Protein AF-A0A7C3WMR8-F1 (afdb_monomer_lite)

Secondary structure (DSSP, 8-state):
-IIIII----SSHHHHHHHHHHTTSS-HHHHHHHTTTHHHHHHHHH-TTT--HHHHHHHHHHHHHHHHHHHHHHHTT-

InterPro domains:
  IPR008201 Ribonuclease HepT-like [PF01934] (10-72)
  IPR037038 tRNA nuclease HepT-like superfamily [G3DSA:1.20.120.580] (1-78)
  IPR052379 Type VII TA system RNase [PTHR33397] (8-74)

Radius of gyration: 13.73 Å; chains: 1; bounding box: 31×24×34 Å

pLDDT: mean 80.73, std 10.54, range [53.91, 93.5]

Structure (mmCIF, N/CA/C/O backbone):
data_AF-A0A7C3WMR8-F1
#
_entry.id   AF-A0A7C3WMR8-F1
#
loop_
_atom_site.group_PDB
_atom_site.id
_atom_site.type_symbol
_atom_site.label_atom_id
_atom_site.label_alt_id
_atom_site.label_comp_id
_atom_site.label_asym_id
_atom_site.label_entity_id
_atom_site.label_seq_id
_atom_site.pdbx_PDB_ins_code
_atom_site.Cartn_x
_atom_site.Cartn_y
_atom_site.Cartn_z
_atom_site.occupancy
_atom_site.B_iso_or_equiv
_atom_site.auth_seq_id
_atom_site.auth_comp_id
_atom_site.auth_asym_id
_atom_site.auth_atom_id
_atom_site.pdbx_PDB_model_num
ATOM 1 N N . MET A 1 1 ? -5.656 -11.926 8.689 1.00 77.06 1 MET A N 1
ATOM 2 C CA . MET A 1 1 ? -6.740 -10.940 8.479 1.00 77.06 1 MET A CA 1
ATOM 3 C C . MET A 1 1 ? -7.649 -11.351 7.329 1.00 77.06 1 MET A C 1
ATOM 5 O O . MET A 1 1 ? -8.641 -11.991 7.624 1.00 77.06 1 MET A O 1
ATOM 9 N N . LEU A 1 2 ? -7.334 -11.112 6.045 1.00 83.62 2 LEU A N 1
ATOM 10 C CA . LEU A 1 2 ? -8.264 -11.439 4.939 1.00 83.62 2 LEU A CA 1
ATOM 11 C C . LEU A 1 2 ? -8.684 -12.918 4.885 1.00 83.62 2 LEU A C 1
ATOM 13 O O . LEU A 1 2 ? -9.870 -13.221 4.983 1.00 83.62 2 LEU A O 1
ATOM 17 N N . ALA A 1 3 ? -7.729 -13.848 4.822 1.00 85.00 3 ALA A N 1
ATOM 18 C CA . ALA A 1 3 ? -8.051 -15.277 4.790 1.00 85.00 3 ALA A CA 1
ATOM 19 C C . ALA A 1 3 ? -8.673 -15.773 6.111 1.00 85.00 3 ALA A C 1
ATOM 21 O O . ALA A 1 3 ? -9.635 -16.532 6.105 1.00 85.00 3 ALA A O 1
ATOM 22 N N . SER A 1 4 ? -8.148 -15.317 7.253 1.00 84.50 4 SER A N 1
ATOM 23 C CA . SER A 1 4 ? -8.544 -15.817 8.576 1.00 84.50 4 SER A CA 1
ATOM 24 C C . SER A 1 4 ? -9.885 -15.271 9.081 1.00 84.50 4 SER A C 1
ATOM 26 O O . SER A 1 4 ? -10.612 -16.000 9.743 1.00 84.50 4 SER A O 1
ATOM 28 N N . GLN A 1 5 ? -10.213 -14.008 8.793 1.00 85.62 5 GLN A N 1
ATOM 29 C CA . GLN A 1 5 ? -11.434 -13.341 9.271 1.00 85.62 5 GLN A CA 1
ATOM 30 C C . GLN A 1 5 ? -12.511 -13.241 8.186 1.00 85.62 5 GLN A C 1
ATOM 32 O O . GLN A 1 5 ? -13.692 -13.279 8.509 1.00 85.62 5 GLN A O 1
ATOM 37 N N . TYR A 1 6 ? -12.123 -13.139 6.911 1.00 86.19 6 TYR A N 1
ATOM 38 C CA . TYR A 1 6 ? -13.059 -12.879 5.811 1.00 86.19 6 TYR A CA 1
ATOM 39 C C . TYR A 1 6 ? -13.125 -14.007 4.772 1.00 86.19 6 TYR A C 1
ATOM 41 O O . TYR A 1 6 ? -13.989 -13.964 3.904 1.00 86.19 6 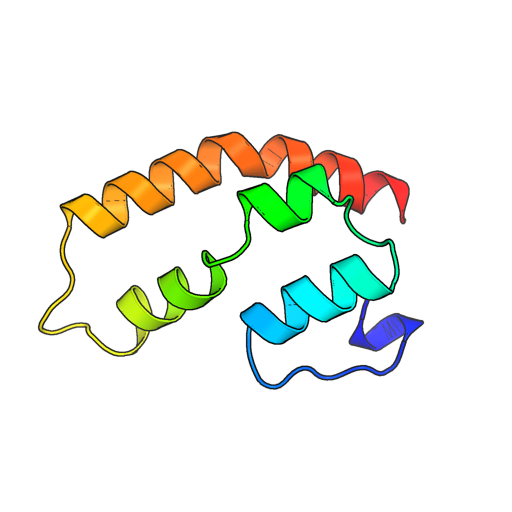TYR A O 1
ATOM 49 N N . ARG A 1 7 ? -12.242 -15.017 4.852 1.00 90.50 7 ARG A N 1
ATOM 50 C CA . ARG A 1 7 ?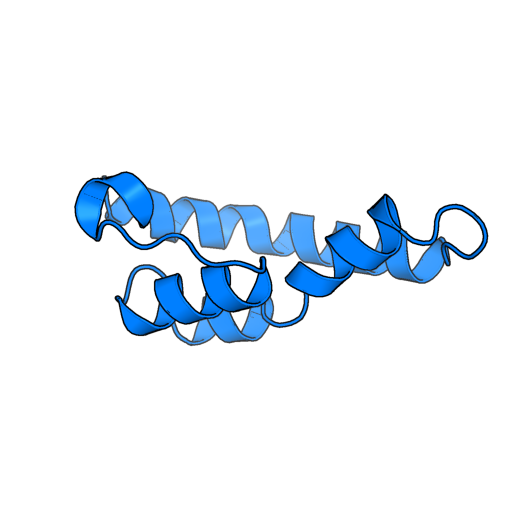 -12.088 -16.095 3.853 1.00 90.50 7 ARG A CA 1
ATOM 51 C C . ARG A 1 7 ? -11.942 -15.587 2.410 1.00 90.50 7 ARG A C 1
ATOM 53 O O . ARG A 1 7 ? -12.404 -16.228 1.471 1.00 90.50 7 ARG A O 1
ATOM 60 N N . ILE A 1 8 ? -11.292 -14.436 2.247 1.00 90.94 8 ILE A N 1
ATOM 61 C CA . ILE A 1 8 ? -11.001 -13.830 0.943 1.00 90.94 8 ILE A CA 1
ATOM 62 C C . ILE A 1 8 ? -9.577 -14.202 0.524 1.00 90.94 8 ILE A C 1
ATOM 64 O O . ILE A 1 8 ? -8.643 -14.081 1.324 1.00 90.94 8 ILE A O 1
ATOM 68 N N . TYR A 1 9 ? -9.425 -14.607 -0.737 1.00 88.00 9 TYR A N 1
ATOM 69 C CA . TYR A 1 9 ? -8.162 -15.010 -1.356 1.00 88.00 9 TYR A CA 1
ATOM 70 C C . TYR A 1 9 ? -7.962 -14.210 -2.649 1.00 88.00 9 TYR A C 1
ATOM 72 O O . TYR A 1 9 ? -8.406 -14.651 -3.704 1.00 88.00 9 TYR A O 1
ATOM 80 N N . PRO A 1 10 ? -7.379 -13.003 -2.569 1.00 86.94 10 PRO A N 1
ATOM 81 C CA . PRO A 1 10 ? -7.190 -12.154 -3.740 1.00 86.94 10 PRO A CA 1
ATOM 82 C C . PRO A 1 10 ? -6.110 -12.715 -4.672 1.00 86.94 10 PRO A C 1
ATOM 84 O O . PRO A 1 10 ? -5.077 -13.194 -4.200 1.00 86.94 10 PRO A O 1
ATOM 87 N N . ASP A 1 11 ? -6.323 -12.593 -5.982 1.00 82.44 11 ASP A N 1
ATOM 88 C CA . ASP A 1 11 ? -5.408 -13.120 -7.005 1.00 82.44 11 ASP A CA 1
ATOM 89 C C . ASP A 1 11 ? -4.161 -12.246 -7.199 1.00 82.44 11 ASP A C 1
ATOM 91 O O . ASP A 1 11 ? -3.096 -12.732 -7.591 1.00 82.44 11 ASP A O 1
ATOM 95 N N . THR A 1 12 ? -4.267 -10.945 -6.911 1.00 81.50 12 THR A N 1
ATOM 96 C CA . THR A 1 12 ? -3.157 -9.996 -7.046 1.00 81.50 12 THR A CA 1
ATOM 97 C C . THR A 1 12 ? -2.901 -9.216 -5.761 1.00 81.50 12 THR A C 1
ATOM 99 O O . THR A 1 12 ? -3.781 -9.025 -4.924 1.00 81.50 12 THR A O 1
ATOM 102 N N . TYR A 1 13 ? -1.680 -8.691 -5.614 1.00 81.88 13 TYR A N 1
ATOM 103 C CA . TYR A 1 13 ? -1.357 -7.775 -4.515 1.00 81.88 13 TYR A CA 1
ATOM 104 C C . TYR A 1 13 ? -2.220 -6.511 -4.535 1.00 81.88 13 TYR A C 1
ATOM 106 O O . TYR A 1 13 ? -2.554 -5.985 -3.478 1.00 81.88 13 TYR A O 1
ATOM 114 N N . GLU A 1 14 ? -2.601 -6.029 -5.718 1.00 84.12 14 GLU A N 1
ATOM 115 C CA . GLU A 1 14 ? -3.469 -4.858 -5.824 1.00 84.12 14 GLU A CA 1
ATOM 116 C C . GLU A 1 14 ? -4.882 -5.177 -5.310 1.00 84.12 14 GLU A C 1
ATOM 118 O O . GLU A 1 14 ? -5.487 -4.358 -4.615 1.00 84.12 14 GLU A O 1
ATOM 123 N N . ASP A 1 15 ? -5.363 -6.400 -5.555 1.00 87.94 15 ASP A N 1
ATOM 124 C CA . ASP A 1 15 ? -6.627 -6.885 -4.999 1.00 87.94 15 ASP A CA 1
ATOM 125 C C . ASP A 1 15 ? -6.542 -7.066 -3.480 1.00 87.94 15 ASP A C 1
ATOM 127 O O . ASP A 1 15 ? -7.483 -6.709 -2.779 1.00 87.94 15 ASP A O 1
ATOM 131 N N . VAL A 1 16 ? -5.401 -7.511 -2.936 1.00 88.38 16 VAL A N 1
ATOM 132 C CA . VAL A 1 16 ? -5.178 -7.529 -1.475 1.00 88.38 16 VAL A CA 1
ATOM 133 C C . VAL A 1 16 ? -5.374 -6.136 -0.881 1.00 88.38 16 VAL A C 1
ATOM 135 O O . VAL A 1 16 ? -6.123 -5.984 0.084 1.00 88.38 16 VAL A O 1
ATOM 138 N N . LEU A 1 17 ? -4.745 -5.111 -1.461 1.00 88.94 17 LEU A N 1
ATOM 139 C CA . LEU A 1 17 ? -4.866 -3.733 -0.975 1.00 88.94 17 LEU A CA 1
ATOM 140 C C . LEU A 1 17 ? -6.305 -3.220 -1.079 1.00 88.94 17 LEU A C 1
ATOM 142 O O . LEU A 1 17 ? -6.806 -2.578 -0.154 1.00 88.94 17 LEU A O 1
ATOM 146 N N . LYS A 1 18 ? -6.979 -3.523 -2.192 1.00 91.25 18 LYS A N 1
ATOM 147 C CA . LYS A 1 18 ? -8.377 -3.152 -2.426 1.00 91.25 18 LYS A CA 1
ATOM 148 C C . LYS A 1 18 ? -9.315 -3.803 -1.407 1.00 91.25 18 LYS A C 1
ATOM 150 O O . LYS A 1 18 ? -10.182 -3.117 -0.872 1.00 91.25 18 LYS A O 1
ATOM 155 N N . GLU A 1 19 ? -9.130 -5.086 -1.110 1.00 93.00 19 GLU A N 1
ATOM 156 C CA . GLU A 1 19 ? -9.939 -5.814 -0.127 1.00 93.00 19 GLU A CA 1
ATOM 157 C C . GLU A 1 19 ? -9.652 -5.361 1.306 1.00 93.00 19 GLU A C 1
ATOM 159 O O . GLU A 1 19 ? -10.568 -5.212 2.110 1.00 93.00 19 GLU A O 1
ATOM 164 N N . MET A 1 20 ? -8.397 -5.062 1.643 1.00 90.19 20 MET A N 1
ATOM 165 C CA . MET A 1 20 ? -8.077 -4.481 2.950 1.00 90.19 20 MET A CA 1
ATOM 166 C C . MET A 1 20 ? -8.763 -3.125 3.144 1.00 90.19 20 MET A C 1
ATOM 168 O O . MET A 1 20 ? -9.326 -2.868 4.208 1.00 90.19 20 MET A O 1
ATOM 172 N N . PHE A 1 21 ? -8.767 -2.278 2.115 1.00 92.19 21 PHE A N 1
ATOM 173 C CA . PHE A 1 21 ? -9.469 -0.999 2.160 1.00 92.19 21 PHE A CA 1
ATOM 174 C C . PHE A 1 21 ? -10.995 -1.176 2.241 1.00 92.19 21 PHE A C 1
ATOM 176 O O . PHE A 1 21 ? -11.636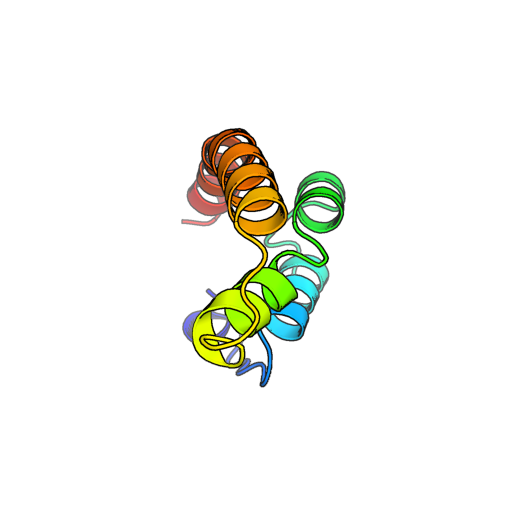 -0.564 3.092 1.00 92.19 21 PHE A O 1
ATOM 183 N N . SER A 1 22 ? -11.581 -2.059 1.421 1.00 93.50 22 SER A N 1
ATOM 184 C CA . SER A 1 22 ? -13.036 -2.300 1.396 1.00 93.50 22 SER A CA 1
ATOM 185 C C . SER A 1 22 ? -13.579 -2.812 2.736 1.00 93.50 22 SER A C 1
ATOM 187 O O . SER A 1 22 ? -14.724 -2.534 3.094 1.00 93.50 22 SER A O 1
ATOM 189 N N . LYS A 1 23 ? -12.750 -3.537 3.497 1.00 91.06 23 LYS A N 1
ATOM 190 C CA . LYS A 1 23 ? -13.065 -4.049 4.838 1.00 91.06 23 LYS A CA 1
ATOM 191 C C . LYS A 1 23 ? -12.689 -3.094 5.974 1.00 91.06 23 LYS A C 1
ATOM 193 O O . LYS A 1 23 ? -12.856 -3.461 7.133 1.00 91.06 23 LYS A O 1
ATOM 198 N N . GLY A 1 24 ? -12.174 -1.901 5.670 1.00 89.25 24 GLY A N 1
ATOM 199 C CA . GLY A 1 24 ? -11.757 -0.917 6.675 1.00 89.25 24 GLY A CA 1
ATOM 200 C C . GLY A 1 24 ? -10.536 -1.338 7.499 1.00 89.25 24 GLY A C 1
ATOM 201 O O . GLY A 1 24 ? -10.302 -0.785 8.568 1.00 89.25 24 GLY A O 1
ATOM 202 N N . ILE A 1 25 ? -9.761 -2.317 7.017 1.00 89.25 25 ILE A N 1
ATOM 203 C CA . ILE A 1 25 ? -8.517 -2.783 7.655 1.00 89.25 25 ILE A CA 1
ATOM 204 C C . ILE A 1 25 ? -7.423 -1.716 7.518 1.00 89.25 25 ILE A C 1
ATOM 206 O O . ILE A 1 25 ? -6.570 -1.580 8.387 1.00 89.25 25 ILE A O 1
ATOM 210 N N . ILE A 1 26 ? -7.446 -0.955 6.425 1.00 90.12 26 ILE A N 1
ATOM 211 C CA . ILE A 1 26 ? -6.563 0.194 6.210 1.00 90.12 26 ILE A CA 1
ATOM 212 C C . ILE A 1 26 ? -7.387 1.429 5.869 1.00 90.12 26 ILE A C 1
ATOM 214 O O . ILE A 1 26 ? -8.441 1.324 5.234 1.00 90.12 26 ILE A O 1
ATOM 218 N N . SER A 1 27 ? -6.905 2.602 6.268 1.00 91.19 27 SER A N 1
ATOM 219 C CA . SER A 1 27 ? -7.570 3.864 5.932 1.00 91.19 27 SER A CA 1
ATOM 220 C C . SER A 1 27 ? -7.419 4.224 4.452 1.00 91.19 27 SER A C 1
ATOM 222 O O . SER A 1 27 ? -6.541 3.730 3.741 1.00 91.19 27 SER A O 1
ATOM 224 N N . GLN A 1 28 ? -8.251 5.161 3.986 1.00 92.50 28 GLN A N 1
ATOM 225 C CA . GLN A 1 28 ? -8.104 5.773 2.661 1.00 92.50 28 GLN A CA 1
ATOM 226 C C . GLN A 1 28 ? -6.719 6.413 2.479 1.00 92.50 28 GLN A C 1
ATOM 228 O O . GLN A 1 28 ? -6.165 6.357 1.380 1.00 92.50 28 GLN A O 1
ATOM 233 N N . GLU A 1 29 ? -6.158 7.015 3.533 1.00 90.38 29 GLU A N 1
ATOM 234 C CA . GLU A 1 29 ? -4.834 7.639 3.491 1.00 90.38 29 GLU A CA 1
ATOM 235 C C . GLU A 1 29 ? -3.758 6.591 3.187 1.00 90.38 29 GLU A C 1
ATOM 237 O O . GLU A 1 29 ? -3.020 6.729 2.207 1.00 90.38 29 GLU A O 1
ATOM 242 N N . ILE A 1 30 ? -3.730 5.503 3.962 1.00 88.62 30 ILE A N 1
ATOM 243 C CA . ILE A 1 30 ? -2.783 4.403 3.763 1.00 88.62 30 ILE A CA 1
ATOM 244 C C . ILE A 1 30 ? -2.995 3.738 2.410 1.00 88.62 30 ILE A C 1
ATOM 246 O O . ILE A 1 30 ? -2.032 3.605 1.654 1.00 88.62 30 ILE A O 1
ATOM 250 N N . TYR A 1 31 ? -4.241 3.407 2.057 1.00 90.19 31 TYR A N 1
ATOM 251 C CA . TYR A 1 31 ? -4.567 2.810 0.764 1.00 90.19 31 TYR A CA 1
ATOM 252 C C . TYR A 1 31 ? -4.049 3.664 -0.396 1.00 90.19 31 TYR A C 1
ATOM 254 O O . TYR A 1 31 ? -3.388 3.144 -1.288 1.00 90.19 31 TYR A O 1
ATOM 262 N N . THR A 1 32 ? -4.260 4.982 -0.361 1.00 88.88 32 THR A N 1
ATOM 263 C CA . THR A 1 32 ? -3.802 5.893 -1.424 1.00 88.88 32 THR A CA 1
ATOM 264 C C . THR A 1 32 ? -2.278 5.931 -1.529 1.00 88.88 32 THR A C 1
ATOM 266 O O . THR A 1 32 ? -1.740 5.948 -2.638 1.00 88.88 32 THR A O 1
ATOM 269 N N . LYS A 1 33 ? -1.565 5.916 -0.397 1.00 86.00 33 LYS A N 1
ATOM 270 C CA . LYS A 1 33 ? -0.098 5.955 -0.390 1.00 86.00 33 LYS A CA 1
ATOM 271 C C . LYS A 1 33 ? 0.528 4.656 -0.928 1.00 86.00 33 LYS A C 1
ATOM 273 O O . LYS A 1 33 ? 1.544 4.740 -1.630 1.00 86.00 33 LYS A O 1
ATOM 278 N N . ILE A 1 34 ? -0.066 3.491 -0.639 1.00 84.06 34 ILE A N 1
ATOM 279 C CA . ILE A 1 34 ? 0.461 2.171 -1.049 1.00 84.06 34 ILE A CA 1
ATOM 280 C C . ILE A 1 34 ? -0.132 1.615 -2.342 1.00 84.06 34 ILE A C 1
ATOM 282 O O . ILE A 1 34 ? 0.403 0.651 -2.892 1.00 84.06 34 ILE A O 1
ATOM 286 N N . LYS A 1 35 ? -1.206 2.212 -2.860 1.00 83.50 35 LYS A N 1
ATOM 287 C CA . LYS A 1 35 ? -1.769 1.851 -4.162 1.00 83.50 35 LYS A CA 1
ATOM 288 C C . LYS A 1 35 ? -0.689 1.920 -5.244 1.00 83.50 35 LYS A C 1
ATOM 290 O O . LYS A 1 35 ? 0.115 2.854 -5.287 1.00 83.50 35 LYS A O 1
ATOM 295 N N . GLY A 1 36 ? -0.642 0.909 -6.104 1.00 77.94 36 GLY A N 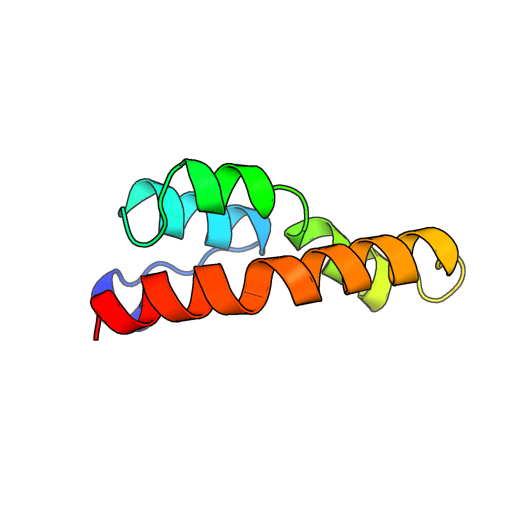1
ATOM 296 C CA . GLY A 1 36 ? 0.390 0.753 -7.124 1.00 77.94 36 GLY A CA 1
ATOM 297 C C . GLY A 1 36 ? 1.715 0.180 -6.612 1.00 77.94 36 GLY A C 1
ATOM 298 O O . GLY A 1 36 ? 2.532 -0.232 -7.435 1.00 77.94 36 GLY A O 1
ATOM 299 N N . MET A 1 37 ? 1.938 0.050 -5.297 1.00 74.56 37 MET A N 1
ATOM 300 C CA . MET A 1 37 ? 3.100 -0.688 -4.779 1.00 74.56 37 MET A CA 1
ATOM 301 C C . MET A 1 37 ? 2.963 -2.200 -5.011 1.00 74.56 37 MET A C 1
ATOM 303 O O . MET A 1 37 ? 3.977 -2.887 -5.068 1.00 74.56 37 MET A O 1
ATOM 307 N N . GLY A 1 38 ? 1.756 -2.735 -5.246 1.00 64.50 38 GLY A N 1
ATOM 308 C CA . GLY A 1 38 ? 1.576 -4.132 -5.665 1.00 64.50 38 GLY A CA 1
ATOM 309 C C . GLY A 1 38 ? 2.298 -4.453 -6.982 1.00 64.50 38 GLY A C 1
ATOM 310 O O . GLY A 1 38 ? 2.850 -5.542 -7.151 1.00 64.50 38 GLY A O 1
ATOM 311 N N . SER A 1 39 ? 2.406 -3.464 -7.877 1.00 62.97 39 SER A N 1
ATOM 312 C CA . SER A 1 39 ? 3.178 -3.573 -9.122 1.00 62.97 39 SER A CA 1
ATOM 313 C C . SER A 1 39 ? 4.700 -3.592 -8.904 1.00 62.97 39 SER A C 1
ATOM 315 O O . SER A 1 39 ? 5.430 -4.119 -9.743 1.00 62.97 39 SER A O 1
ATOM 317 N N . PHE A 1 40 ? 5.194 -3.109 -7.757 1.00 62.78 40 PHE A N 1
ATOM 318 C CA . PHE A 1 40 ? 6.621 -3.130 -7.422 1.00 62.78 40 PHE A CA 1
ATOM 319 C C . PHE A 1 40 ? 7.160 -4.561 -7.326 1.00 62.78 40 PHE A C 1
ATOM 321 O O . PHE A 1 40 ? 8.237 -4.862 -7.843 1.00 62.78 40 PHE A O 1
ATOM 328 N N . ARG A 1 41 ? 6.369 -5.479 -6.753 1.00 64.00 41 ARG A N 1
ATOM 329 C CA . ARG A 1 41 ? 6.704 -6.908 -6.742 1.00 64.00 41 ARG A CA 1
ATOM 330 C C . ARG A 1 41 ? 6.780 -7.467 -8.161 1.00 64.00 41 ARG A C 1
ATOM 332 O O . ARG A 1 41 ? 7.652 -8.286 -8.426 1.00 64.00 41 ARG A O 1
ATOM 339 N N . ASN A 1 42 ? 5.910 -7.032 -9.075 1.00 59.56 42 ASN A N 1
ATOM 340 C CA . ASN A 1 42 ? 5.929 -7.501 -10.465 1.00 59.56 42 ASN A CA 1
ATOM 341 C C . ASN A 1 42 ? 7.192 -7.051 -11.212 1.00 59.56 42 ASN A C 1
ATOM 343 O O . ASN A 1 42 ? 7.769 -7.858 -11.937 1.00 59.56 42 ASN A O 1
ATOM 347 N N . ILE A 1 43 ? 7.678 -5.834 -10.952 1.00 59.31 43 ILE A N 1
ATOM 348 C CA . ILE A 1 43 ? 8.960 -5.340 -11.484 1.00 59.31 43 ILE A CA 1
ATOM 349 C C . ILE A 1 43 ? 10.128 -6.197 -10.973 1.00 59.31 43 ILE A C 1
ATOM 351 O O . ILE A 1 43 ? 11.001 -6.568 -11.752 1.00 59.31 43 ILE A O 1
ATOM 355 N N . ILE A 1 44 ? 10.136 -6.553 -9.684 1.00 59.25 44 ILE A N 1
ATOM 356 C CA . ILE A 1 44 ? 11.225 -7.350 -9.094 1.00 59.25 44 ILE A CA 1
ATOM 357 C C . ILE A 1 44 ? 11.165 -8.824 -9.520 1.00 59.25 44 ILE A C 1
ATOM 359 O O . ILE A 1 44 ? 12.209 -9.418 -9.754 1.00 59.25 44 ILE A O 1
ATOM 363 N N . ALA A 1 45 ? 9.975 -9.424 -9.602 1.00 60.88 45 ALA A N 1
ATOM 364 C CA . ALA A 1 45 ? 9.816 -10.871 -9.772 1.00 60.88 45 ALA A CA 1
ATOM 365 C C . ALA A 1 45 ? 9.708 -11.342 -11.232 1.00 60.88 45 ALA A C 1
ATOM 367 O O . ALA A 1 45 ? 9.993 -12.505 -11.498 1.00 60.88 45 ALA A O 1
ATOM 368 N N . HIS A 1 46 ? 9.266 -10.494 -12.168 1.00 56.56 46 HIS A N 1
ATOM 369 C CA . HIS A 1 46 ? 9.043 -10.905 -13.565 1.00 56.56 46 HIS A CA 1
ATOM 370 C C . HIS A 1 46 ? 9.988 -10.237 -14.571 1.00 56.56 46 HIS A C 1
ATOM 372 O O . HIS A 1 46 ? 10.228 -10.806 -15.632 1.00 56.56 46 HIS A O 1
ATOM 378 N N . GLU A 1 47 ? 10.575 -9.077 -14.258 1.00 55.34 47 GLU A N 1
ATOM 379 C CA . GLU A 1 47 ? 11.419 -8.327 -15.200 1.00 55.34 47 GLU A CA 1
ATOM 380 C C . GLU A 1 47 ? 12.909 -8.319 -14.832 1.00 55.34 47 GLU A C 1
ATOM 382 O O . GLU A 1 47 ? 13.587 -7.336 -15.109 1.00 55.34 47 GLU A O 1
ATOM 387 N N . TYR A 1 48 ? 13.467 -9.402 -14.271 1.00 53.91 48 TYR A N 1
ATOM 388 C CA . TYR A 1 48 ? 14.889 -9.478 -13.867 1.00 53.91 48 TYR A CA 1
ATOM 389 C C . TYR A 1 48 ? 15.900 -8.974 -14.922 1.00 53.91 48 TYR A C 1
ATOM 391 O O . TYR A 1 48 ? 16.976 -8.506 -14.563 1.00 53.91 48 TYR A O 1
ATOM 399 N N . ILE A 1 49 ? 15.551 -9.015 -16.213 1.00 57.66 49 ILE A N 1
ATOM 400 C CA . ILE A 1 49 ? 16.387 -8.555 -17.337 1.00 57.66 49 ILE A CA 1
ATOM 401 C C . ILE A 1 49 ? 16.268 -7.030 -17.598 1.00 57.66 49 ILE A C 1
ATOM 403 O O . ILE A 1 49 ? 17.151 -6.445 -18.221 1.00 57.66 49 ILE A O 1
ATOM 407 N N . LYS A 1 50 ? 15.208 -6.357 -17.124 1.00 68.38 50 LYS A N 1
ATOM 408 C CA . LYS A 1 50 ? 14.892 -4.931 -17.372 1.00 68.38 50 LYS A CA 1
ATOM 409 C C . LYS A 1 50 ? 14.613 -4.118 -16.098 1.00 68.38 50 LYS A C 1
ATOM 411 O O . LYS A 1 50 ? 14.000 -3.052 -16.168 1.00 68.38 50 LYS A O 1
ATOM 416 N N . ILE A 1 51 ? 15.058 -4.585 -14.932 1.00 70.00 51 ILE A N 1
ATOM 417 C CA . ILE A 1 51 ? 14.884 -3.840 -13.680 1.00 70.00 51 ILE A CA 1
ATOM 418 C C . ILE A 1 51 ? 15.600 -2.486 -13.784 1.00 70.00 51 ILE A C 1
ATOM 420 O O . ILE A 1 51 ? 16.816 -2.434 -13.942 1.00 70.00 51 ILE A O 1
ATOM 424 N N . ASP A 1 52 ? 14.849 -1.390 -13.644 1.00 76.44 52 ASP A N 1
ATOM 425 C CA . ASP A 1 52 ? 15.391 -0.035 -13.490 1.00 76.44 52 ASP A CA 1
ATOM 426 C C . ASP A 1 52 ? 15.790 0.194 -12.016 1.00 76.44 52 ASP A C 1
ATOM 428 O O . ASP A 1 52 ? 14.907 0.350 -11.158 1.00 76.44 52 ASP A O 1
ATOM 432 N N . PRO A 1 53 ? 17.095 0.258 -11.684 1.00 79.31 53 PRO A N 1
ATOM 433 C CA . PRO A 1 53 ? 17.551 0.386 -10.302 1.00 79.31 53 PRO A CA 1
ATOM 434 C C . PRO A 1 53 ? 17.073 1.676 -9.627 1.00 79.31 53 PRO A C 1
ATOM 436 O O . PRO A 1 53 ? 16.879 1.697 -8.410 1.00 79.31 53 PRO A O 1
ATOM 439 N N . LYS A 1 54 ? 16.839 2.752 -10.394 1.00 81.88 54 LYS A N 1
ATOM 440 C CA . LYS A 1 54 ? 16.328 4.015 -9.843 1.00 81.88 54 LYS A CA 1
ATOM 441 C C . LYS A 1 54 ? 14.894 3.845 -9.366 1.00 81.88 54 LYS A C 1
ATOM 443 O O . LYS A 1 54 ? 14.576 4.261 -8.253 1.00 81.88 54 LYS A O 1
ATOM 448 N N . LYS A 1 55 ? 14.048 3.190 -10.166 1.00 77.12 55 LYS A N 1
ATOM 449 C CA . LYS A 1 55 ? 12.674 2.859 -9.760 1.00 77.12 55 LYS A CA 1
ATOM 450 C C . LYS A 1 55 ? 12.662 1.927 -8.556 1.00 77.12 55 LYS A C 1
ATOM 452 O O . LYS A 1 55 ? 11.820 2.100 -7.676 1.00 77.12 55 LYS A O 1
ATOM 457 N N . VAL A 1 56 ? 13.598 0.980 -8.473 1.00 78.94 56 VAL A N 1
ATOM 458 C CA . VAL A 1 56 ? 13.718 0.111 -7.293 1.00 78.94 56 VAL A CA 1
ATOM 459 C C . VAL A 1 56 ? 14.052 0.907 -6.044 1.00 78.94 56 VAL A C 1
ATOM 461 O O . VAL A 1 56 ? 13.347 0.798 -5.043 1.00 78.94 56 VAL A O 1
ATOM 464 N N . TYR A 1 57 ? 15.070 1.757 -6.115 1.00 82.69 57 TYR A N 1
ATOM 465 C CA . TYR A 1 57 ? 15.481 2.582 -4.987 1.00 82.69 57 TYR A CA 1
ATOM 466 C C . TYR A 1 57 ? 14.386 3.558 -4.532 1.00 82.69 57 TYR A C 1
ATOM 468 O O . TYR A 1 57 ? 14.155 3.712 -3.334 1.00 82.69 57 TYR A O 1
ATOM 476 N N . GLN A 1 58 ? 13.676 4.187 -5.472 1.00 82.62 58 GLN A N 1
ATOM 477 C CA . GLN A 1 58 ? 12.565 5.092 -5.162 1.00 82.62 58 GLN A CA 1
ATOM 478 C C . GLN A 1 58 ? 11.417 4.369 -4.454 1.00 82.62 58 GLN A C 1
ATOM 480 O O . GLN A 1 58 ? 10.940 4.838 -3.421 1.00 82.62 58 GLN A O 1
ATOM 485 N N . ASN A 1 59 ? 11.006 3.206 -4.966 1.00 78.50 59 ASN A N 1
ATOM 486 C CA . ASN A 1 59 ? 9.969 2.400 -4.326 1.00 78.50 59 ASN A CA 1
ATOM 487 C C . ASN A 1 59 ? 10.413 1.881 -2.953 1.00 78.50 59 ASN A C 1
ATOM 489 O O . ASN A 1 59 ? 9.618 1.887 -2.017 1.00 78.50 59 ASN A O 1
ATOM 493 N N . TYR A 1 60 ? 11.684 1.497 -2.808 1.00 82.38 60 TYR A N 1
ATOM 494 C CA . TYR A 1 60 ? 12.252 1.082 -1.527 1.00 82.38 60 TYR A CA 1
ATOM 495 C C . TYR A 1 60 ? 12.224 2.209 -0.488 1.00 82.38 60 TYR A C 1
ATOM 497 O O . TYR A 1 60 ? 11.757 1.997 0.628 1.00 82.38 60 TYR A O 1
ATOM 505 N N . LYS A 1 61 ? 12.646 3.428 -0.849 1.00 86.25 61 LYS A N 1
ATOM 506 C CA . LYS A 1 61 ? 12.544 4.593 0.046 1.00 86.25 61 LYS A CA 1
ATOM 507 C C . LYS A 1 61 ? 11.107 4.863 0.473 1.00 86.25 61 LYS A C 1
ATOM 509 O O . LYS A 1 61 ? 10.840 4.970 1.665 1.00 86.25 61 LYS A O 1
ATOM 514 N N . LYS A 1 62 ? 10.186 4.898 -0.492 1.00 82.31 62 LYS A N 1
ATOM 515 C CA . LYS A 1 62 ? 8.761 5.105 -0.223 1.00 82.31 62 LYS A CA 1
ATOM 516 C C . LYS A 1 62 ? 8.205 4.037 0.729 1.00 82.31 62 LYS A C 1
ATOM 518 O O . LYS A 1 62 ? 7.399 4.342 1.599 1.00 82.31 62 LYS A O 1
ATOM 523 N N . PHE A 1 63 ? 8.658 2.791 0.591 1.00 82.69 63 PHE A N 1
ATOM 524 C CA . PHE A 1 63 ? 8.287 1.700 1.490 1.00 82.69 63 PHE A CA 1
ATOM 525 C C . PHE A 1 63 ? 8.800 1.900 2.921 1.00 82.69 63 PHE A C 1
ATOM 527 O O . PHE A 1 63 ? 8.046 1.692 3.871 1.00 82.69 63 PHE A O 1
ATOM 534 N N . LEU A 1 64 ? 10.051 2.334 3.090 1.00 86.81 64 LEU A N 1
ATOM 535 C CA . LEU A 1 64 ? 10.612 2.616 4.416 1.00 86.81 64 LEU A CA 1
ATOM 536 C C . LEU A 1 64 ? 9.862 3.735 5.144 1.00 86.81 64 LEU A C 1
ATOM 538 O O . LEU A 1 64 ? 9.691 3.659 6.358 1.00 86.81 64 LEU A O 1
ATOM 542 N N . GLU A 1 65 ? 9.395 4.745 4.412 1.00 87.62 65 GLU A N 1
ATOM 543 C CA . GLU A 1 65 ? 8.606 5.843 4.977 1.00 87.62 65 GLU A CA 1
ATOM 544 C C . GLU A 1 65 ? 7.228 5.371 5.462 1.00 87.62 65 GLU A C 1
ATOM 546 O O . GLU A 1 65 ? 6.747 5.840 6.490 1.00 87.62 65 GLU A O 1
ATOM 551 N N . ILE A 1 66 ? 6.607 4.412 4.766 1.00 84.88 66 ILE A N 1
ATOM 552 C CA . ILE A 1 66 ? 5.221 4.017 5.043 1.00 84.88 66 ILE A CA 1
ATOM 553 C C . ILE A 1 66 ? 5.059 2.839 6.007 1.00 84.88 66 ILE A C 1
ATOM 555 O O . ILE A 1 66 ? 4.015 2.697 6.647 1.00 84.88 66 ILE A O 1
ATOM 559 N N . ILE A 1 67 ? 6.084 1.995 6.145 1.00 86.00 67 ILE A N 1
ATOM 560 C CA . ILE A 1 67 ? 6.043 0.807 7.008 1.00 86.00 67 ILE A CA 1
ATOM 561 C C . ILE A 1 67 ? 5.607 1.108 8.450 1.00 86.00 67 ILE A C 1
ATOM 563 O O . ILE A 1 67 ? 4.773 0.357 8.970 1.00 86.00 67 ILE A O 1
ATOM 567 N N . PRO A 1 68 ? 6.098 2.176 9.109 1.00 88.88 68 PRO A N 1
ATOM 568 C CA . PRO A 1 68 ? 5.676 2.498 10.468 1.00 88.88 68 PRO A CA 1
ATOM 569 C C . PRO A 1 68 ? 4.177 2.808 10.562 1.00 88.88 68 PRO A C 1
ATOM 571 O O . PRO A 1 68 ? 3.515 2.382 11.510 1.00 88.88 68 PRO A O 1
ATOM 574 N N . GLU A 1 69 ? 3.625 3.509 9.567 1.00 87.12 69 GLU A N 1
ATOM 575 C CA . GLU A 1 69 ? 2.210 3.883 9.537 1.00 87.12 69 GLU A CA 1
ATOM 576 C C . GLU A 1 69 ? 1.309 2.657 9.337 1.00 87.12 69 GLU A C 1
ATOM 578 O O . GLU A 1 69 ? 0.359 2.463 10.097 1.00 87.12 69 GLU A O 1
ATOM 583 N N . ILE A 1 70 ? 1.660 1.782 8.384 1.00 84.56 70 ILE A N 1
ATOM 584 C CA . ILE A 1 70 ? 0.941 0.519 8.143 1.00 84.56 70 ILE A CA 1
ATOM 585 C C . ILE A 1 70 ? 0.973 -0.342 9.404 1.00 84.56 70 ILE A C 1
ATOM 587 O O . ILE A 1 70 ? -0.057 -0.848 9.841 1.00 84.56 70 ILE A O 1
ATOM 591 N N . SER A 1 71 ? 2.151 -0.487 10.016 1.00 86.12 71 SER A N 1
ATOM 592 C CA . SER A 1 71 ? 2.325 -1.307 11.220 1.00 86.12 71 SER A CA 1
ATOM 593 C C . SER A 1 71 ? 1.416 -0.825 12.348 1.00 86.12 71 SER A C 1
ATOM 595 O O . SER A 1 71 ? 0.764 -1.630 13.009 1.00 86.12 71 SER A O 1
ATOM 597 N N . LYS A 1 72 ? 1.312 0.495 12.531 1.00 87.75 72 LYS A N 1
ATOM 598 C CA . LYS A 1 72 ? 0.435 1.103 13.535 1.00 87.75 72 LYS A CA 1
ATOM 599 C C . LYS A 1 72 ? -1.048 0.853 13.255 1.00 87.75 72 LYS A C 1
ATOM 601 O O . LYS A 1 72 ? -1.799 0.662 14.206 1.00 87.75 72 LYS A O 1
ATOM 606 N N . GLU A 1 73 ? -1.487 0.884 11.999 1.00 83.50 73 GLU A N 1
ATOM 607 C CA . GLU A 1 73 ? -2.877 0.565 11.641 1.00 83.50 73 GLU A CA 1
ATOM 608 C C . GLU A 1 73 ? -3.204 -0.907 11.883 1.00 83.50 73 GLU A C 1
ATOM 610 O O . GLU A 1 73 ? -4.205 -1.211 12.527 1.00 83.50 73 GLU A O 1
ATOM 615 N N . LEU A 1 74 ? -2.328 -1.814 11.450 1.00 82.44 74 LEU A N 1
ATOM 616 C CA . LEU A 1 74 ? -2.552 -3.250 11.603 1.00 82.44 74 LEU A CA 1
ATOM 617 C C . LEU A 1 74 ? -2.538 -3.694 13.071 1.00 82.44 74 LEU A C 1
ATOM 619 O O . LEU A 1 74 ? -3.329 -4.552 13.449 1.00 82.44 74 LEU A O 1
ATOM 623 N N .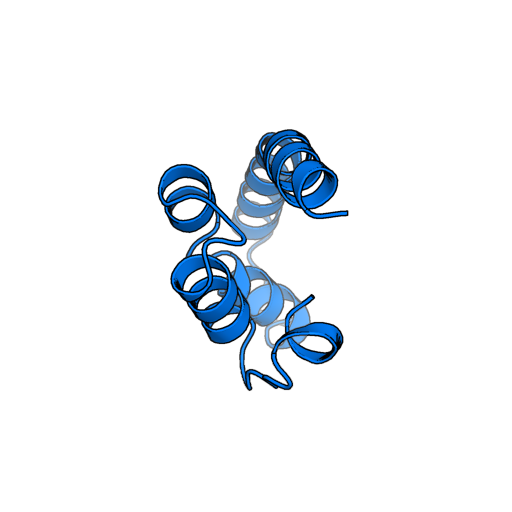 LEU A 1 75 ? -1.693 -3.087 13.911 1.00 84.44 75 LEU A N 1
ATOM 624 C CA . LEU A 1 75 ? -1.657 -3.371 15.349 1.00 84.44 75 LEU A CA 1
ATOM 625 C C . LEU A 1 75 ? -2.934 -2.955 16.092 1.00 84.44 75 LEU A C 1
ATOM 627 O O . LEU A 1 75 ? -3.194 -3.491 17.159 1.00 84.44 75 LEU A O 1
ATOM 631 N N . LYS A 1 76 ? -3.742 -2.027 15.560 1.00 81.00 76 LYS A N 1
ATOM 632 C CA . LYS A 1 76 ? -5.038 -1.667 16.169 1.00 81.00 76 LYS A CA 1
ATOM 633 C C . LYS A 1 76 ? -6.121 -2.729 15.953 1.00 81.00 76 LYS A C 1
ATOM 635 O O . LYS A 1 76 ? -7.194 -2.614 16.535 1.00 81.00 76 LYS A O 1
ATOM 640 N N . LEU A 1 77 ? -5.880 -3.689 15.061 1.00 72.94 77 LEU A N 1
ATOM 641 C CA . LEU A 1 77 ? -6.856 -4.693 14.630 1.00 72.94 77 LEU A CA 1
ATOM 642 C C . LEU A 1 77 ? -6.625 -6.076 15.258 1.00 72.94 77 LEU A C 1
ATOM 644 O O . LEU A 1 77 ? -7.366 -7.009 14.941 1.00 72.94 77 LEU A O 1
A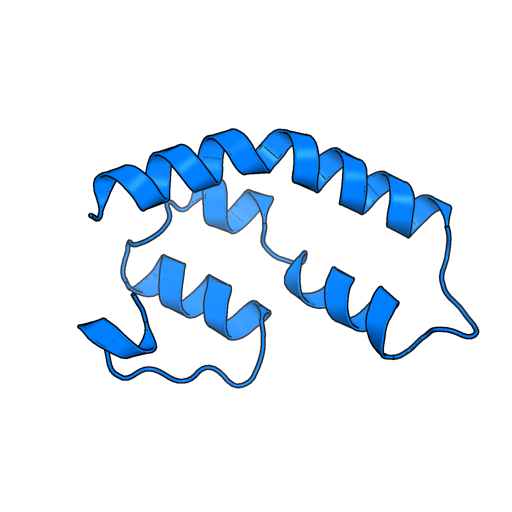TOM 648 N N . ILE A 1 78 ? -5.589 -6.208 16.093 1.00 65.06 78 ILE A N 1
ATOM 649 C CA . ILE A 1 78 ? -5.232 -7.404 16.870 1.00 65.06 78 ILE A CA 1
ATOM 650 C C . ILE A 1 78 ? -5.609 -7.140 18.325 1.00 65.06 78 ILE A C 1
ATOM 652 O O . ILE A 1 78 ? -6.194 -8.058 18.938 1.00 65.06 78 ILE A O 1
#

Organism: NCBI:txid513050

Foldseek 3Di:
DCCPPPVDDDPFPLVVLVVCDVVVLDDPVLSVLCRPVSCVVVLVPPVPVDRDVVVNVVSVVSCVVNVVVNVVSNVVVD

Sequence (78 aa):
MLASQYRIYPDTYEDVLKEMFSKGIISQEIYTKIKGMGSFRNIIAHEYIKIDPKKVYQNYKKFLEIIPEISKELLKLI